Protein AF-A0AA97A267-F1 (afdb_monomer_lite)

Foldseek 3Di:
DDPDDDDDCDPTVDPVQVVQLVVLQVVLCVLQVNPARDDPVLSNQCGPDDPVSNVVSSCVRSVDPDDCVVVVVVSVVD

Radius of gyration: 15.86 Å; chains: 1; bounding box: 44×30×45 Å

Organism: NCBI:txid3028083

InterPro domains:
  IPR023198 Phosphoglycolate phosphatase-like, domain 2 [G3DSA:1.10.150.240] (17-67)
  IPR023214 HAD superfamily [G3DSA:3.40.50.1000] (5-16)
  IPR036412 HAD-like superfamily [SSF56784] (1-62)

Secondary structure (DSSP, 8-state):
--------SBTTTB-HHHHHHHHHHHHHHHHTTT-----HHHHHTTTT--HHHHHHHHHHHH------HHHHHHHTT-

Sequence (78 aa):
MVAGIIFDMDGVIVDTDYIDFQILTQFICSLTNGSVELSEEEAGLLVGSSYTSLHKTIKYLSETNLDLSPVASQLEKL

Structure (mmCIF, N/CA/C/O backbone):
data_AF-A0AA97A267-F1
#
_entry.id   AF-A0AA97A267-F1
#
loop_
_atom_site.group_PDB
_atom_site.id
_atom_site.type_symbol
_atom_site.label_atom_id
_atom_site.label_alt_id
_atom_site.label_comp_id
_atom_site.label_asym_id
_atom_site.label_entity_id
_atom_site.label_seq_id
_atom_site.pdbx_PDB_ins_code
_atom_site.Cartn_x
_atom_site.Cartn_y
_atom_site.Cartn_z
_atom_site.occupancy
_atom_site.B_iso_or_equiv
_atom_site.auth_seq_id
_atom_site.auth_comp_id
_atom_site.auth_asym_id
_atom_site.auth_atom_id
_atom_site.pdbx_PDB_model_num
ATOM 1 N N . MET A 1 1 ? 28.034 2.004 -27.957 1.00 67.12 1 ME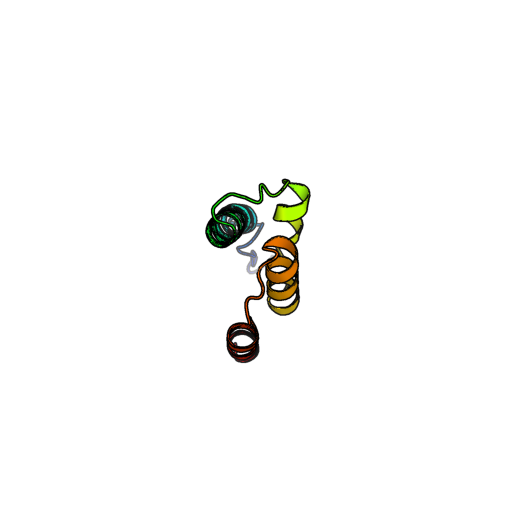T A N 1
ATOM 2 C CA . MET A 1 1 ? 26.672 1.719 -28.453 1.00 67.12 1 MET A CA 1
ATOM 3 C C . MET A 1 1 ? 25.978 0.905 -27.377 1.00 67.12 1 MET A C 1
ATOM 5 O O . MET A 1 1 ? 26.500 -0.144 -27.023 1.00 67.12 1 MET A O 1
ATOM 9 N N . VAL A 1 2 ? 24.917 1.435 -26.772 1.00 73.06 2 VAL A N 1
ATOM 10 C CA . VAL A 1 2 ? 24.188 0.73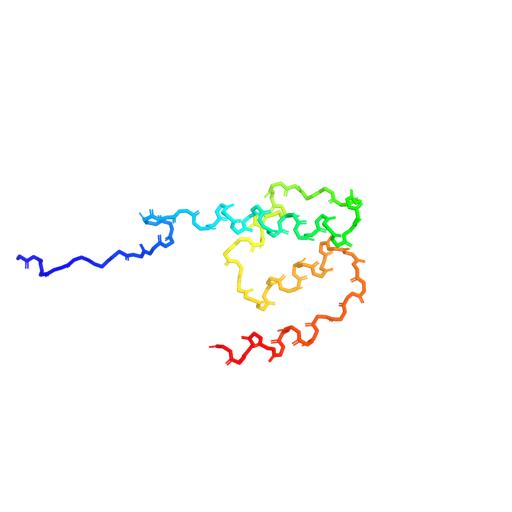9 -25.700 1.00 73.06 2 VAL A CA 1
ATOM 11 C C . VAL A 1 2 ? 23.301 -0.326 -26.346 1.00 73.06 2 VAL A C 1
ATOM 13 O O . VAL A 1 2 ? 22.585 -0.022 -27.294 1.00 73.06 2 VAL A O 1
ATOM 16 N N . ALA A 1 3 ? 23.404 -1.573 -25.879 1.00 82.00 3 ALA A N 1
ATOM 17 C CA . ALA A 1 3 ? 22.752 -2.737 -26.491 1.00 82.00 3 ALA A CA 1
ATOM 18 C C . ALA A 1 3 ? 21.292 -2.947 -26.038 1.00 82.00 3 ALA A C 1
ATOM 20 O O . ALA A 1 3 ? 20.608 -3.823 -26.555 1.00 82.00 3 ALA A O 1
ATOM 21 N N . GLY A 1 4 ? 20.811 -2.137 -25.094 1.00 85.00 4 GLY A N 1
ATOM 22 C CA . GLY A 1 4 ? 19.443 -2.159 -24.588 1.00 85.00 4 GLY A CA 1
ATOM 23 C C . GLY A 1 4 ? 19.313 -1.281 -23.347 1.00 85.00 4 GLY A C 1
ATOM 24 O O . GLY A 1 4 ? 20.304 -1.031 -22.660 1.00 85.00 4 GLY A O 1
ATOM 25 N N . ILE A 1 5 ? 18.101 -0.800 -23.085 1.00 86.62 5 ILE A N 1
ATOM 26 C CA . ILE A 1 5 ? 17.756 -0.055 -21.872 1.00 86.62 5 ILE A CA 1
ATOM 27 C C . ILE A 1 5 ? 16.630 -0.824 -21.190 1.00 86.62 5 ILE A C 1
ATOM 29 O O . ILE A 1 5 ? 15.664 -1.209 -21.846 1.00 86.62 5 ILE A O 1
ATOM 33 N N . ILE A 1 6 ? 16.791 -1.077 -19.895 1.00 88.62 6 ILE A N 1
ATOM 34 C CA . ILE A 1 6 ? 15.777 -1.714 -19.058 1.00 88.62 6 ILE A CA 1
ATOM 35 C C . ILE A 1 6 ? 15.105 -0.597 -18.275 1.00 88.62 6 ILE A C 1
ATOM 37 O O . ILE A 1 6 ? 15.788 0.200 -17.632 1.00 88.62 6 ILE A O 1
ATOM 41 N N . PHE A 1 7 ? 13.784 -0.541 -18.368 1.00 86.38 7 PHE A N 1
ATOM 42 C CA . PHE A 1 7 ? 12.964 0.399 -17.625 1.00 86.38 7 PHE A CA 1
ATOM 43 C C . PHE A 1 7 ? 12.170 -0.374 -16.586 1.00 86.38 7 PHE A C 1
ATOM 45 O O . PHE A 1 7 ? 11.637 -1.444 -16.885 1.00 86.38 7 PHE A O 1
ATOM 52 N N . ASP A 1 8 ? 12.123 0.178 -15.381 1.00 86.06 8 ASP A N 1
ATOM 53 C CA . ASP A 1 8 ? 11.175 -0.261 -14.371 1.00 86.06 8 ASP A CA 1
ATOM 54 C C . ASP A 1 8 ? 9.746 0.038 -14.847 1.00 86.06 8 ASP A C 1
ATOM 56 O O . ASP A 1 8 ? 9.541 0.903 -15.703 1.00 86.06 8 ASP A O 1
ATOM 60 N N . MET A 1 9 ? 8.759 -0.695 -14.348 1.00 83.38 9 MET A N 1
ATOM 61 C CA . MET A 1 9 ? 7.365 -0.390 -14.670 1.00 83.38 9 MET A CA 1
ATOM 62 C C . MET A 1 9 ? 6.842 0.716 -13.761 1.00 83.38 9 MET A C 1
ATOM 64 O O . MET A 1 9 ? 6.316 1.708 -14.270 1.00 83.38 9 MET A O 1
ATOM 68 N N . ASP A 1 10 ? 7.061 0.580 -12.457 1.00 80.19 10 ASP A N 1
ATOM 69 C CA . ASP A 1 10 ? 6.523 1.477 -11.439 1.00 80.19 10 ASP A CA 1
ATOM 70 C C . ASP A 1 10 ? 7.306 2.797 -11.412 1.00 80.19 10 ASP A C 1
ATOM 72 O O . ASP A 1 10 ? 8.537 2.824 -11.396 1.00 80.19 10 ASP A O 1
ATOM 76 N N . GLY A 1 11 ? 6.595 3.920 -11.506 1.00 75.50 11 GLY A N 1
ATOM 77 C CA . GLY A 1 11 ? 7.180 5.266 -11.474 1.00 75.50 11 GLY A CA 1
ATOM 78 C C . GLY A 1 11 ? 7.990 5.663 -12.719 1.00 75.50 11 GLY A C 1
ATOM 79 O O . GLY A 1 11 ? 8.458 6.800 -12.806 1.00 75.50 11 GLY A O 1
ATOM 80 N N . VAL A 1 12 ? 8.144 4.766 -13.701 1.00 83.94 12 VAL A N 1
ATOM 81 C CA . VAL A 1 12 ? 8.891 5.018 -14.949 1.00 83.94 12 VAL A CA 1
ATOM 82 C C . VAL A 1 12 ? 8.012 4.843 -16.188 1.00 83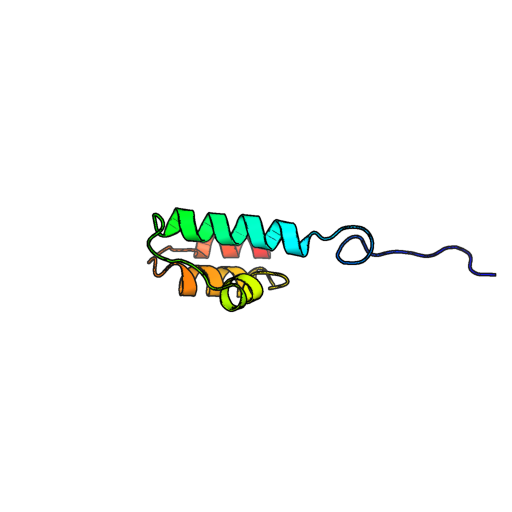.94 12 VAL A C 1
ATOM 84 O O . VAL A 1 12 ? 8.069 5.679 -17.092 1.00 83.94 12 VAL A O 1
ATOM 87 N N . ILE A 1 13 ? 7.194 3.787 -16.246 1.00 84.62 13 ILE A N 1
ATOM 88 C CA . ILE A 1 13 ? 6.246 3.551 -17.350 1.00 84.62 13 ILE A CA 1
ATOM 89 C C . ILE A 1 13 ? 4.806 3.791 -16.884 1.00 84.62 13 ILE A C 1
ATOM 91 O O . ILE A 1 13 ? 4.007 4.349 -17.637 1.00 84.62 13 ILE A O 1
ATOM 95 N N . VAL A 1 14 ? 4.473 3.370 -15.662 1.00 81.19 14 VAL A N 1
ATOM 96 C CA . VAL A 1 14 ? 3.125 3.412 -15.087 1.00 81.19 14 VAL A CA 1
ATOM 97 C C . VAL A 1 14 ? 3.183 3.954 -13.659 1.00 81.19 14 VAL A C 1
ATOM 99 O O . VAL A 1 14 ? 4.102 3.647 -12.907 1.00 81.19 14 VAL A O 1
ATOM 102 N N . ASP A 1 15 ? 2.183 4.750 -13.285 1.00 83.25 15 ASP A N 1
ATOM 103 C CA . ASP A 1 15 ? 1.972 5.205 -11.909 1.00 83.25 15 ASP A CA 1
ATOM 104 C C . ASP A 1 15 ? 1.061 4.211 -11.175 1.00 83.25 15 ASP A C 1
ATOM 106 O O . ASP A 1 15 ? -0.166 4.339 -11.146 1.00 83.25 15 ASP A O 1
ATOM 110 N N . THR A 1 16 ? 1.672 3.140 -10.681 1.00 82.38 16 THR A N 1
ATOM 111 C CA . THR A 1 16 ? 1.004 2.125 -9.858 1.00 82.38 16 THR A CA 1
ATOM 112 C C . THR A 1 16 ? 0.797 2.608 -8.425 1.00 82.38 16 THR A C 1
ATOM 114 O O . THR A 1 16 ? -0.227 2.276 -7.832 1.00 82.38 16 THR A O 1
ATOM 117 N N . ASP A 1 17 ? 1.667 3.489 -7.928 1.00 82.56 17 ASP A N 1
ATOM 118 C CA . ASP A 1 17 ? 1.567 4.134 -6.615 1.00 82.56 17 ASP A CA 1
ATOM 119 C C . ASP A 1 17 ? 0.240 4.889 -6.436 1.00 82.56 17 ASP A C 1
ATOM 121 O O . ASP A 1 17 ? -0.416 4.779 -5.396 1.00 82.56 17 ASP A O 1
ATOM 125 N N . TYR A 1 18 ? -0.217 5.609 -7.465 1.00 82.56 18 TYR A N 1
ATOM 126 C CA . TYR A 1 18 ? -1.510 6.296 -7.429 1.00 82.56 18 TYR A CA 1
ATOM 127 C C . TYR A 1 18 ? -2.705 5.331 -7.379 1.00 82.56 18 TYR A C 1
ATOM 129 O O . TYR A 1 18 ? -3.712 5.602 -6.716 1.00 82.56 18 TYR A O 1
ATOM 137 N N . ILE A 1 19 ? -2.619 4.194 -8.070 1.00 82.44 19 ILE A N 1
ATOM 138 C CA . ILE A 1 19 ? -3.678 3.175 -8.044 1.00 82.44 19 ILE A CA 1
ATOM 139 C C . ILE A 1 19 ? -3.718 2.508 -6.667 1.00 82.44 19 ILE A C 1
ATOM 141 O O . ILE A 1 19 ? -4.796 2.377 -6.079 1.00 82.44 19 ILE A O 1
ATOM 145 N N . ASP A 1 20 ? -2.554 2.153 -6.126 1.00 83.62 20 ASP A N 1
ATOM 146 C CA . ASP A 1 20 ? -2.423 1.568 -4.794 1.00 83.62 20 ASP A CA 1
ATOM 147 C C . ASP A 1 20 ? -2.954 2.519 -3.719 1.00 83.62 20 ASP A C 1
ATOM 149 O O . ASP A 1 20 ? -3.723 2.098 -2.850 1.00 83.62 20 ASP A O 1
ATOM 153 N N . PHE A 1 21 ? -2.657 3.817 -3.830 1.00 83.88 21 PHE A N 1
ATOM 154 C CA . PHE A 1 21 ? -3.227 4.857 -2.974 1.00 83.88 21 PHE A CA 1
ATOM 155 C C . PHE A 1 21 ? -4.760 4.806 -2.952 1.00 83.88 21 PHE A C 1
ATOM 157 O O . PHE A 1 21 ? -5.374 4.766 -1.880 1.00 83.88 21 PHE A O 1
ATOM 164 N N . GLN A 1 22 ? -5.397 4.783 -4.128 1.00 84.12 22 GLN A N 1
ATOM 165 C CA . GLN A 1 22 ? -6.857 4.767 -4.230 1.00 84.12 22 GLN A CA 1
ATOM 166 C C . GLN A 1 22 ? -7.458 3.494 -3.627 1.00 84.12 22 GLN A C 1
ATOM 168 O O . GLN A 1 22 ? -8.421 3.573 -2.860 1.00 84.12 22 GLN A O 1
ATOM 173 N N . ILE A 1 23 ? -6.886 2.332 -3.946 1.00 86.56 23 ILE A N 1
ATOM 174 C CA . ILE A 1 23 ? -7.380 1.032 -3.476 1.00 86.56 23 ILE A CA 1
ATOM 175 C C . ILE A 1 23 ? -7.251 0.923 -1.953 1.00 86.56 23 ILE A C 1
ATOM 177 O O . ILE A 1 23 ? -8.212 0.545 -1.280 1.00 86.56 23 ILE A O 1
ATOM 181 N N . LEU A 1 24 ? -6.090 1.273 -1.395 1.00 84.19 24 LEU A N 1
ATOM 182 C CA . LEU A 1 24 ? -5.817 1.149 0.039 1.00 84.19 24 LEU A CA 1
ATOM 183 C C . LEU A 1 24 ? -6.652 2.131 0.865 1.00 84.19 24 LEU A C 1
ATOM 185 O O . LEU A 1 24 ? -7.191 1.751 1.907 1.00 84.19 24 LEU A O 1
ATOM 189 N N . THR A 1 25 ? -6.843 3.354 0.365 1.00 83.06 25 THR A N 1
ATOM 190 C CA . THR A 1 25 ? -7.728 4.343 0.996 1.00 83.06 25 THR A CA 1
ATOM 191 C C . THR A 1 25 ? -9.169 3.837 1.034 1.00 83.06 25 THR A C 1
ATOM 193 O O . THR A 1 25 ? -9.802 3.829 2.091 1.00 83.06 25 THR A O 1
ATOM 196 N N . GLN A 1 26 ? -9.685 3.333 -0.092 1.00 84.81 26 GLN A N 1
ATOM 197 C CA . GLN A 1 26 ? -11.034 2.761 -0.149 1.00 84.81 26 GLN A CA 1
ATOM 198 C C . GLN A 1 26 ? -11.188 1.546 0.768 1.00 84.81 26 GLN A C 1
ATOM 200 O O . GLN A 1 26 ? -12.219 1.397 1.426 1.00 84.81 26 GLN A O 1
ATOM 205 N N . PHE A 1 27 ? -10.165 0.695 0.843 1.00 85.06 27 PHE A N 1
ATOM 206 C CA . PHE A 1 27 ? -10.169 -0.470 1.714 1.00 85.06 27 PHE A CA 1
ATOM 207 C C . PHE A 1 27 ? -10.286 -0.077 3.192 1.00 85.06 27 PHE A C 1
ATOM 209 O O . PHE A 1 27 ? -11.151 -0.608 3.891 1.00 85.06 27 PHE A O 1
ATOM 216 N N . ILE A 1 28 ? -9.498 0.891 3.666 1.00 81.44 28 ILE A N 1
ATOM 217 C CA . ILE A 1 28 ? -9.582 1.348 5.062 1.00 81.44 28 ILE A CA 1
ATOM 218 C C . ILE A 1 28 ? -10.933 2.009 5.344 1.00 81.44 28 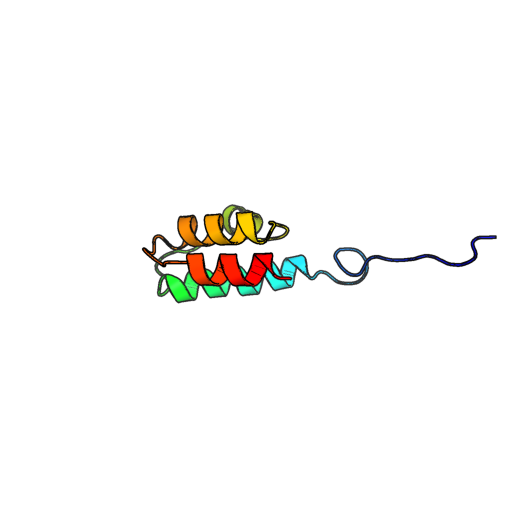ILE A C 1
ATOM 220 O O . ILE A 1 28 ? -11.564 1.663 6.342 1.00 81.44 28 ILE A O 1
ATOM 224 N N . CYS A 1 29 ? -11.436 2.863 4.449 1.00 81.25 29 CYS A N 1
ATOM 225 C CA . CYS A 1 29 ? -12.779 3.435 4.587 1.00 81.25 29 CYS A CA 1
ATOM 226 C C . CYS A 1 29 ? -13.864 2.349 4.672 1.00 81.25 29 CYS A C 1
ATOM 228 O O . CYS A 1 29 ? -14.820 2.479 5.437 1.00 81.25 29 CYS A O 1
ATOM 230 N N . SER A 1 30 ? -13.718 1.252 3.919 1.00 82.12 30 SER A N 1
ATOM 231 C CA . SER A 1 30 ? -14.654 0.123 3.977 1.00 82.12 30 SER A CA 1
ATOM 232 C C . SER A 1 30 ? -14.584 -0.646 5.302 1.00 82.12 30 SER A C 1
ATOM 234 O O . SER A 1 30 ? -15.615 -1.097 5.795 1.00 82.12 30 SER A O 1
ATOM 236 N N . LEU A 1 31 ? -13.397 -0.755 5.912 1.00 79.12 31 LEU A N 1
ATOM 237 C CA . LEU A 1 31 ? -13.197 -1.412 7.209 1.00 79.12 31 LEU A CA 1
ATOM 238 C C . LEU A 1 31 ? -13.770 -0.601 8.375 1.00 79.12 31 LEU A C 1
ATOM 240 O O . LEU A 1 31 ? -14.208 -1.179 9.368 1.00 79.12 31 LEU A O 1
ATOM 244 N N . THR A 1 32 ? -13.772 0.724 8.254 1.00 76.31 32 THR A N 1
ATOM 245 C CA . THR A 1 32 ? -14.230 1.652 9.297 1.00 76.31 32 THR A CA 1
ATOM 246 C C . THR A 1 32 ? -15.685 2.087 9.107 1.00 76.31 32 THR A C 1
ATOM 248 O O . THR A 1 32 ? -16.167 2.959 9.823 1.00 76.31 32 THR A O 1
ATOM 251 N N . ASN A 1 33 ? -16.422 1.502 8.151 1.00 71.94 33 ASN A N 1
ATOM 252 C CA . ASN A 1 33 ? -17.766 1.951 7.752 1.00 71.94 33 ASN A CA 1
ATOM 253 C C . ASN A 1 33 ? -17.829 3.464 7.437 1.00 71.94 33 ASN A C 1
ATOM 255 O O . ASN A 1 33 ? -18.852 4.110 7.672 1.00 71.94 33 ASN A O 1
ATOM 259 N N . GLY A 1 34 ? -16.735 4.035 6.927 1.00 65.62 34 GLY A N 1
ATOM 260 C CA . GLY A 1 34 ? -16.615 5.462 6.625 1.00 65.62 34 GLY A CA 1
ATOM 261 C C . GLY A 1 34 ? -16.460 6.371 7.848 1.00 65.62 34 GLY A C 1
ATOM 262 O O . GLY A 1 34 ? -16.643 7.576 7.712 1.00 65.62 34 GLY A O 1
ATOM 263 N N . SER A 1 35 ? -16.147 5.839 9.037 1.00 64.06 35 SER A N 1
ATOM 264 C CA . SER A 1 35 ? -15.910 6.664 10.232 1.00 64.06 35 SER A CA 1
ATOM 265 C C . SER A 1 35 ? -14.532 7.325 10.255 1.00 64.06 35 SER A C 1
ATOM 267 O O . SER A 1 35 ? -14.329 8.270 11.012 1.00 64.06 35 SER A O 1
ATOM 269 N N . VAL A 1 36 ? -13.588 6.814 9.461 1.00 69.25 36 VAL A N 1
ATOM 270 C CA . VAL A 1 36 ? -12.226 7.341 9.348 1.00 69.25 36 VAL A CA 1
ATOM 271 C C . VAL A 1 36 ? -12.052 7.910 7.946 1.00 69.25 36 VAL A C 1
ATOM 273 O O . VAL A 1 36 ? -12.031 7.159 6.973 1.00 69.25 36 VAL A O 1
ATOM 276 N N . GLU A 1 37 ? -11.930 9.233 7.852 1.00 70.50 37 GLU A N 1
ATOM 277 C CA . GLU A 1 37 ? -11.378 9.898 6.672 1.00 70.50 37 GLU A CA 1
ATOM 278 C C . GLU A 1 37 ? -9.865 9.986 6.848 1.00 70.50 37 GLU A C 1
ATOM 280 O O . GLU A 1 37 ? -9.377 10.657 7.755 1.00 70.50 37 GLU A O 1
ATOM 285 N N . LEU A 1 38 ? -9.128 9.283 5.992 1.00 73.88 38 LEU A N 1
ATOM 286 C CA . LEU A 1 38 ? -7.674 9.382 5.946 1.00 73.88 38 LEU A CA 1
ATOM 287 C C . LEU A 1 38 ? -7.266 10.686 5.267 1.00 73.88 38 LEU A C 1
ATOM 289 O O . LEU A 1 38 ? -7.758 11.005 4.182 1.00 73.88 38 LEU A O 1
ATOM 293 N N . SER A 1 39 ? -6.330 11.409 5.873 1.00 77.69 39 SER A N 1
ATOM 294 C CA . SER A 1 39 ? -5.644 12.503 5.187 1.00 77.69 39 SER A CA 1
ATOM 295 C C . SER A 1 39 ? -4.751 11.973 4.057 1.00 77.69 39 SER A C 1
ATOM 297 O O . SER A 1 39 ? -4.317 10.819 4.077 1.00 77.69 39 SER A O 1
ATOM 299 N N . GLU A 1 40 ? -4.428 12.823 3.074 1.00 76.75 40 GLU A N 1
ATOM 300 C CA . GLU A 1 40 ? -3.486 12.463 2.000 1.00 76.75 40 GLU A CA 1
ATOM 301 C C . GLU A 1 40 ? -2.114 12.036 2.546 1.00 76.75 40 GLU A C 1
ATOM 303 O O . GLU A 1 40 ? -1.491 11.136 1.990 1.00 76.75 40 GLU A O 1
ATOM 308 N N . GLU A 1 41 ? -1.662 12.624 3.658 1.00 78.69 41 GLU A N 1
ATOM 309 C CA . GLU A 1 41 ? -0.401 12.245 4.307 1.00 78.69 41 GLU A CA 1
ATOM 310 C C . GLU A 1 41 ? -0.470 10.834 4.910 1.00 78.69 41 GLU A C 1
ATOM 312 O O . GLU A 1 41 ? 0.452 10.040 4.731 1.00 78.69 41 GLU A O 1
ATOM 317 N N . GLU A 1 42 ? -1.572 10.484 5.578 1.00 76.81 42 GLU A N 1
ATOM 318 C CA . GLU A 1 42 ? -1.769 9.151 6.166 1.00 76.81 42 GLU A CA 1
ATOM 319 C C . GLU A 1 42 ? -1.966 8.075 5.103 1.00 76.81 42 GLU A C 1
ATOM 321 O O . GLU A 1 42 ? -1.422 6.975 5.219 1.00 76.81 42 GLU A O 1
ATOM 326 N N . ALA A 1 43 ? -2.713 8.393 4.047 1.00 75.38 43 ALA A N 1
ATOM 327 C CA . ALA A 1 43 ? -2.881 7.504 2.910 1.00 75.38 43 ALA A CA 1
ATOM 328 C C . ALA A 1 43 ? -1.566 7.348 2.121 1.00 75.38 43 ALA A C 1
ATOM 330 O O . ALA A 1 43 ? -1.255 6.255 1.650 1.00 75.38 43 ALA A O 1
ATOM 331 N N . GLY A 1 44 ? -0.730 8.389 2.070 1.00 78.75 44 GLY A N 1
ATOM 332 C CA . GLY A 1 44 ? 0.618 8.332 1.502 1.00 78.75 44 GLY A CA 1
ATOM 333 C C . GLY A 1 44 ? 1.558 7.369 2.236 1.00 78.75 44 GLY A C 1
ATOM 334 O O . GLY A 1 44 ? 2.411 6.759 1.600 1.00 78.75 44 GLY A O 1
ATOM 335 N N . LEU A 1 45 ? 1.371 7.142 3.544 1.00 79.25 45 LEU A N 1
ATOM 336 C CA . LEU A 1 45 ? 2.151 6.149 4.307 1.00 79.25 45 LEU A CA 1
ATOM 337 C C . LEU A 1 45 ? 1.871 4.698 3.876 1.00 79.25 45 LEU A C 1
ATOM 339 O O . LEU A 1 45 ? 2.655 3.797 4.190 1.00 79.25 45 LEU A O 1
ATOM 343 N N . LEU A 1 46 ? 0.748 4.448 3.201 1.00 75.75 46 LEU A N 1
ATOM 344 C CA . LEU A 1 46 ? 0.357 3.116 2.735 1.00 75.75 46 LEU A CA 1
ATOM 345 C C . LEU A 1 46 ? 1.051 2.742 1.420 1.00 75.75 46 LEU A C 1
ATOM 347 O O . LEU A 1 46 ? 1.308 1.564 1.184 1.00 75.75 46 LEU A O 1
ATOM 351 N N . VAL A 1 47 ? 1.379 3.733 0.595 1.00 78.81 47 VAL A N 1
ATOM 352 C CA . VAL A 1 47 ? 1.984 3.552 -0.729 1.00 78.81 47 VAL A CA 1
ATOM 353 C C . VAL A 1 47 ? 3.489 3.318 -0.591 1.00 78.81 47 VAL A C 1
ATOM 355 O O . VAL A 1 47 ? 4.148 3.941 0.240 1.00 78.81 47 VAL A O 1
ATOM 358 N N . GLY A 1 48 ? 4.043 2.370 -1.351 1.00 73.50 48 GLY A N 1
ATOM 359 C CA . GLY A 1 48 ? 5.470 2.017 -1.290 1.00 73.50 48 GLY A CA 1
ATOM 360 C C . GLY A 1 48 ? 5.929 1.353 0.021 1.00 73.50 48 GLY A C 1
ATOM 361 O O . GLY A 1 48 ? 7.112 1.043 0.188 1.00 73.50 48 GLY A O 1
ATOM 362 N N . SER A 1 49 ? 5.015 1.107 0.966 1.00 78.31 49 SER A N 1
ATOM 363 C CA . SER A 1 49 ? 5.301 0.379 2.203 1.00 78.31 49 SER A CA 1
ATOM 364 C C . SER A 1 49 ? 5.509 -1.110 1.930 1.00 78.31 49 SER A C 1
ATOM 366 O O . SER A 1 49 ? 4.745 -1.743 1.205 1.00 78.31 49 SER A O 1
ATOM 368 N N . SER A 1 50 ? 6.498 -1.724 2.589 1.00 79.06 50 SER A N 1
ATOM 369 C CA . SER A 1 50 ? 6.628 -3.185 2.571 1.00 79.06 50 SER A CA 1
ATOM 370 C C . SER A 1 50 ? 5.364 -3.844 3.131 1.00 79.06 50 SER A C 1
ATOM 372 O O . SER A 1 50 ? 4.737 -3.306 4.042 1.00 79.06 50 SER A O 1
ATOM 374 N N . TYR A 1 51 ? 5.027 -5.056 2.686 1.00 73.00 51 TYR A N 1
ATOM 375 C CA . TYR A 1 51 ? 3.866 -5.805 3.197 1.00 73.00 51 TYR A CA 1
ATOM 376 C C . TYR A 1 51 ? 3.836 -5.929 4.734 1.00 73.00 51 TYR A C 1
ATOM 378 O O . TYR A 1 51 ? 2.781 -5.881 5.375 1.00 73.00 51 TYR A O 1
ATOM 386 N N . THR A 1 52 ? 5.011 -6.037 5.354 1.00 73.00 52 THR A N 1
ATOM 387 C CA . THR A 1 52 ? 5.170 -6.077 6.811 1.00 73.00 52 THR A CA 1
ATOM 388 C C . THR A 1 52 ? 4.901 -4.736 7.495 1.00 73.00 52 THR A C 1
ATOM 390 O O . THR A 1 52 ? 4.446 -4.731 8.637 1.00 73.00 52 THR A O 1
ATOM 393 N N . SER A 1 53 ? 5.151 -3.610 6.835 1.00 78.00 53 SER A N 1
ATOM 394 C CA . SER A 1 53 ? 4.789 -2.280 7.337 1.00 78.00 53 SER A CA 1
ATOM 395 C C . SER A 1 53 ? 3.325 -1.968 7.039 1.00 78.00 53 SER A C 1
ATOM 397 O O . SER A 1 53 ? 2.606 -1.536 7.936 1.00 78.00 53 SER A O 1
ATOM 399 N N . LEU A 1 54 ? 2.852 -2.310 5.839 1.00 79.69 54 LEU A N 1
ATOM 400 C CA . LEU A 1 54 ? 1.486 -2.088 5.374 1.00 79.69 54 LEU A CA 1
ATOM 401 C C . LEU A 1 54 ? 0.449 -2.669 6.343 1.00 79.69 54 LEU A C 1
ATOM 403 O O . LEU A 1 54 ? -0.469 -1.963 6.752 1.00 79.69 54 LEU A O 1
ATOM 407 N N . HIS A 1 55 ? 0.614 -3.922 6.790 1.00 77.12 55 HIS A N 1
ATOM 408 C CA . HIS A 1 55 ? -0.361 -4.521 7.713 1.00 77.12 55 HIS A CA 1
ATOM 409 C C . HIS A 1 55 ? -0.407 -3.808 9.073 1.00 77.12 55 HIS A C 1
ATOM 411 O O . HIS A 1 55 ? -1.472 -3.721 9.686 1.00 77.12 55 HIS A O 1
ATOM 417 N N . LYS A 1 56 ? 0.733 -3.295 9.560 1.00 78.38 56 LYS A N 1
ATOM 418 C CA . LYS A 1 56 ? 0.792 -2.545 10.824 1.00 78.38 56 LYS A CA 1
ATOM 419 C C . LYS A 1 56 ? 0.093 -1.205 10.671 1.00 78.38 56 LYS A C 1
ATOM 421 O O . LYS A 1 56 ? -0.692 -0.841 11.541 1.00 78.38 56 LYS A O 1
ATOM 426 N N . THR A 1 57 ? 0.339 -0.519 9.559 1.00 7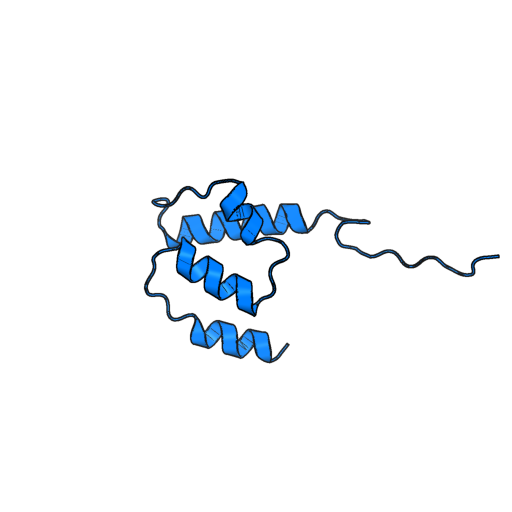9.62 57 THR A N 1
ATOM 427 C CA . THR A 1 57 ? -0.279 0.768 9.236 1.00 79.62 57 THR A CA 1
ATOM 428 C C . THR A 1 57 ? -1.791 0.621 9.064 1.00 79.62 57 THR A C 1
ATOM 430 O O . THR A 1 57 ? -2.538 1.365 9.686 1.00 79.62 57 THR A O 1
ATOM 433 N N . ILE A 1 58 ? -2.272 -0.403 8.348 1.00 79.44 58 ILE A N 1
ATOM 434 C CA . ILE A 1 58 ? -3.713 -0.692 8.220 1.00 79.44 58 ILE A CA 1
ATOM 435 C C . ILE A 1 58 ? -4.345 -0.974 9.590 1.00 79.44 58 ILE A C 1
ATOM 437 O O . ILE A 1 58 ? -5.431 -0.477 9.886 1.00 79.44 58 ILE A O 1
ATOM 441 N N . LYS A 1 59 ? -3.676 -1.750 10.453 1.00 78.56 59 LYS A N 1
ATOM 442 C CA . LYS A 1 59 ? -4.175 -2.024 11.808 1.00 78.56 59 LYS A CA 1
ATOM 443 C C . LYS A 1 59 ? -4.261 -0.758 12.657 1.00 78.56 59 LYS A C 1
ATOM 445 O O . LYS A 1 59 ? -5.227 -0.582 13.388 1.00 78.56 59 LYS A O 1
ATOM 450 N N . TYR A 1 60 ? -3.246 0.095 12.562 1.00 79.31 60 TYR A N 1
ATOM 451 C CA . TYR A 1 60 ? -3.197 1.370 13.267 1.00 79.31 60 TYR A CA 1
ATOM 452 C C . TYR A 1 60 ? -4.314 2.311 12.799 1.00 79.31 60 TYR A C 1
ATOM 454 O O . TYR A 1 60 ? -5.039 2.843 13.629 1.00 79.31 60 TYR A O 1
ATOM 462 N N . LEU A 1 61 ? -4.498 2.449 11.484 1.00 75.81 61 LEU A N 1
ATOM 463 C CA . LEU A 1 61 ? -5.442 3.397 10.885 1.00 75.81 61 LEU A CA 1
ATOM 464 C C . LEU A 1 61 ? -6.904 2.945 10.936 1.00 75.81 61 LEU A C 1
ATOM 466 O O . LEU A 1 61 ? -7.804 3.774 10.993 1.00 75.81 61 LEU A O 1
ATOM 470 N N . SER A 1 62 ? -7.167 1.640 10.889 1.00 72.94 62 SER A N 1
ATOM 471 C CA . SER A 1 62 ? -8.546 1.139 10.926 1.00 72.94 62 SER A CA 1
ATOM 472 C C . SER A 1 62 ? -9.150 1.143 12.330 1.00 72.94 62 SER A C 1
ATOM 474 O O . SER A 1 62 ? -10.346 0.906 12.451 1.00 72.94 62 SER A O 1
ATOM 476 N N . GLU A 1 63 ? -8.346 1.332 13.385 1.00 70.12 63 GLU A N 1
ATOM 477 C CA . GLU A 1 63 ? -8.751 1.208 14.800 1.00 70.12 63 GLU A CA 1
ATOM 478 C C . GLU A 1 63 ? -9.514 -0.095 15.126 1.00 70.12 63 GLU A C 1
ATOM 480 O O . GLU A 1 63 ? -10.139 -0.248 16.179 1.00 70.12 63 GLU A O 1
ATOM 485 N N . THR A 1 64 ? -9.455 -1.079 14.228 1.00 66.31 64 THR A N 1
ATOM 486 C CA . THR A 1 64 ? -10.167 -2.341 14.365 1.00 66.31 64 THR A CA 1
ATOM 487 C C . THR A 1 64 ? -9.295 -3.344 15.100 1.00 66.31 64 THR A C 1
ATOM 489 O O . THR A 1 64 ? -8.083 -3.444 14.900 1.00 66.31 64 THR A O 1
ATOM 492 N N . ASN A 1 65 ? -9.925 -4.179 15.925 1.00 65.81 65 ASN A N 1
ATOM 493 C CA . ASN A 1 65 ? -9.252 -5.303 16.575 1.00 65.81 65 ASN A CA 1
ATOM 494 C C . ASN A 1 65 ? -9.106 -6.499 15.609 1.00 65.81 65 ASN A C 1
ATOM 496 O O . ASN A 1 65 ? -9.371 -7.644 15.971 1.00 65.81 65 ASN A O 1
ATOM 500 N N . LEU A 1 66 ? -8.764 -6.219 14.345 1.00 67.56 66 LEU A N 1
ATOM 501 C CA . LEU A 1 66 ? -8.625 -7.226 13.302 1.00 67.56 66 LEU A CA 1
ATOM 502 C C . LEU A 1 66 ? -7.338 -8.022 13.528 1.00 67.56 66 LEU A C 1
ATOM 504 O O . LEU A 1 66 ? -6.231 -7.475 13.620 1.00 67.56 66 LEU A O 1
ATOM 508 N N . ASP A 1 67 ? -7.494 -9.340 13.615 1.00 69.50 67 ASP A N 1
ATOM 509 C CA . ASP A 1 67 ? -6.365 -10.254 13.630 1.00 69.50 67 ASP A CA 1
ATOM 510 C C . ASP A 1 67 ? -5.829 -10.433 12.204 1.00 69.50 67 ASP A C 1
ATOM 512 O O . ASP A 1 67 ? -6.374 -11.181 11.394 1.00 69.50 67 ASP A O 1
ATOM 516 N N . LEU A 1 68 ? -4.757 -9.705 11.893 1.00 68.69 68 LEU A N 1
ATOM 517 C CA . LEU A 1 68 ? -4.078 -9.742 10.595 1.00 68.69 68 LEU A CA 1
ATOM 518 C C . LEU A 1 68 ? -2.942 -10.779 10.542 1.00 68.69 68 LEU A C 1
ATOM 520 O O . LEU A 1 68 ? -2.277 -10.907 9.512 1.00 68.69 68 LEU A O 1
ATOM 524 N N . SER A 1 69 ? -2.736 -11.556 11.612 1.00 70.19 69 SER A N 1
ATOM 525 C CA . SER A 1 69 ? -1.742 -12.641 11.667 1.00 70.19 69 SER A CA 1
ATOM 526 C C . SER A 1 69 ? -1.854 -13.640 10.501 1.00 70.19 69 SER A C 1
ATOM 528 O O . SER A 1 69 ? -0.819 -14.015 9.940 1.00 70.19 69 SER A O 1
ATOM 530 N N . PRO A 1 70 ? -3.065 -14.046 10.058 1.00 72.44 70 PRO A N 1
ATOM 531 C CA . PRO A 1 70 ? -3.213 -14.959 8.924 1.00 72.44 70 PRO A CA 1
ATOM 532 C C . PRO A 1 70 ? -2.703 -14.357 7.610 1.00 72.44 70 PRO A C 1
ATOM 534 O O . PRO A 1 70 ? -2.079 -15.060 6.816 1.00 72.44 70 PRO A O 1
ATOM 537 N N . VAL A 1 71 ? -2.926 -13.057 7.400 1.00 71.94 71 VAL A N 1
ATOM 538 C CA . VAL A 1 71 ? -2.517 -12.331 6.188 1.00 71.94 71 VAL A CA 1
ATOM 539 C C . VAL A 1 71 ? -0.998 -12.178 6.145 1.00 71.94 71 VAL A C 1
ATOM 541 O O . VAL A 1 71 ? -0.380 -12.486 5.128 1.00 71.94 71 VAL A O 1
ATOM 544 N N . ALA A 1 72 ? -0.376 -11.806 7.268 1.00 68.44 72 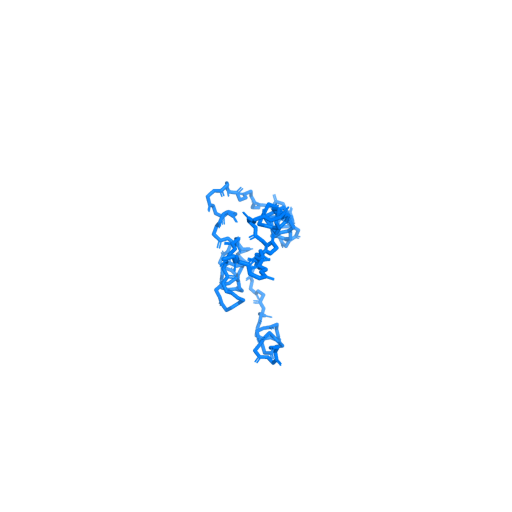ALA A N 1
ATOM 545 C CA . ALA A 1 72 ? 1.081 -11.714 7.373 1.00 68.44 72 ALA A CA 1
ATOM 546 C C . ALA A 1 72 ? 1.766 -13.055 7.046 1.00 68.44 72 ALA A C 1
ATOM 548 O O . ALA A 1 72 ? 2.711 -13.096 6.262 1.00 68.44 72 ALA A O 1
ATOM 549 N N . SER A 1 73 ? 1.221 -14.166 7.555 1.00 71.12 73 SER A N 1
ATOM 550 C CA . SER A 1 73 ? 1.766 -15.511 7.308 1.00 71.12 73 SER A CA 1
ATOM 551 C C . SER A 1 73 ? 1.673 -15.983 5.848 1.00 71.12 73 SER A C 1
ATOM 553 O O . SER A 1 73 ? 2.377 -16.911 5.450 1.00 71.12 73 SER A O 1
ATOM 555 N N . GLN A 1 74 ? 0.767 -15.395 5.062 1.00 72.62 74 GLN A N 1
ATOM 556 C CA . GLN A 1 74 ? 0.609 -15.675 3.632 1.00 72.62 74 GLN A CA 1
ATOM 557 C C . GLN A 1 74 ? 1.570 -14.819 2.801 1.00 72.62 74 GLN A C 1
ATOM 559 O O . GLN A 1 74 ? 2.145 -15.319 1.840 1.00 72.62 74 GLN A O 1
ATOM 564 N N . LEU A 1 75 ? 1.778 -13.562 3.202 1.00 64.94 75 LEU A N 1
ATOM 565 C CA . LEU A 1 75 ? 2.662 -12.619 2.515 1.00 64.94 75 LEU A CA 1
ATOM 566 C C . LEU A 1 75 ? 4.150 -12.949 2.700 1.00 64.94 75 LEU A C 1
ATOM 568 O O . LEU A 1 75 ? 4.927 -12.704 1.791 1.00 64.94 75 LEU A O 1
ATOM 572 N N . GLU A 1 76 ? 4.550 -13.562 3.819 1.00 64.75 76 GLU A N 1
ATOM 573 C CA . GLU A 1 76 ? 5.932 -14.047 4.025 1.00 64.75 76 GLU A CA 1
ATOM 574 C C . GLU A 1 76 ? 6.302 -15.278 3.176 1.00 64.75 76 GLU A C 1
ATOM 576 O O . GLU A 1 76 ? 7.465 -15.678 3.143 1.00 64.75 76 GLU A O 1
ATOM 581 N N . LYS A 1 77 ? 5.326 -15.919 2.523 1.00 60.75 77 LYS A N 1
ATOM 582 C CA . LYS A 1 77 ? 5.554 -17.104 1.676 1.00 60.75 77 LYS A CA 1
ATOM 583 C C . LYS A 1 77 ? 5.760 -16.769 0.196 1.00 60.75 77 LYS A C 1
ATOM 585 O O . LYS A 1 77 ? 6.047 -17.692 -0.568 1.00 60.75 77 LYS A O 1
ATOM 590 N N . LEU A 1 78 ? 5.553 -15.510 -0.192 1.00 51.34 78 LEU A N 1
ATOM 591 C CA . LEU A 1 78 ? 5.767 -14.974 -1.540 1.00 51.34 78 LEU A CA 1
ATOM 592 C C . LEU A 1 78 ? 7.190 -14.423 -1.664 1.00 51.34 78 LEU A C 1
ATOM 594 O O . LEU A 1 78 ? 7.790 -14.652 -2.736 1.00 51.34 78 LEU A O 1
#

pLDDT: mean 76.64, std 7.1, range [51.34, 88.62]